Protein AF-A0A356X3V8-F1 (afdb_monomer_lite)

Sequence (80 aa):
MFDETDPIPRIVIGKSSTNYLKPVTSDFTSELIIPEKERLQQFREMFARFGKARITLKAQIKHKEELQAEFEGDYIAIKN

Secondary structure (DSSP, 8-state):
---TTSPPPEEEEEEEEEEESS---S--EEEEEPPPHHHHHHHHHHHHHHSEEEEEEEEEEEETTEEEEEEEEEEEEE--

Foldseek 3Di:
DQDPPFADWDKDWDDKDKFFPADDPDDKDKAKPDDDPVQVVVQVVCCVVPQKGKDKIKIFIDDPPDTGMIMIIIMMTHGD

Structure (mmCIF, N/CA/C/O backbone):
data_AF-A0A356X3V8-F1
#
_entry.id   AF-A0A356X3V8-F1
#
loop_
_atom_site.group_PDB
_atom_site.id
_atom_site.type_symbol
_atom_site.label_atom_id
_atom_site.label_alt_id
_atom_site.label_comp_id
_atom_site.label_asym_id
_atom_site.label_entity_id
_atom_site.label_seq_id
_atom_site.pdbx_PDB_ins_code
_atom_site.Cartn_x
_atom_site.Cartn_y
_atom_site.Cartn_z
_atom_site.occupancy
_atom_site.B_iso_or_equiv
_atom_site.auth_seq_id
_atom_site.auth_comp_id
_atom_site.auth_asym_id
_atom_site.auth_atom_id
_atom_site.pdbx_PDB_model_num
ATOM 1 N N . MET A 1 1 ? -3.601 -6.858 21.412 1.00 47.12 1 MET A N 1
ATOM 2 C CA . MET A 1 1 ? -3.739 -8.304 21.170 1.00 47.12 1 MET A CA 1
ATOM 3 C C . MET A 1 1 ? -5.134 -8.457 20.597 1.00 47.12 1 MET A C 1
ATOM 5 O O . MET A 1 1 ? -6.042 -7.956 21.242 1.00 47.12 1 MET A O 1
ATOM 9 N N . PHE A 1 2 ? -5.288 -8.909 19.351 1.00 52.84 2 PHE A N 1
ATOM 10 C CA . PHE A 1 2 ? -6.627 -9.197 18.820 1.00 52.84 2 PHE A CA 1
ATOM 11 C C . PHE A 1 2 ? -7.096 -10.460 19.536 1.00 52.84 2 PHE A C 1
ATOM 13 O O . PHE A 1 2 ? -6.328 -11.423 19.569 1.00 52.84 2 PHE A O 1
ATOM 20 N N . ASP A 1 3 ? -8.250 -10.405 20.194 1.00 57.81 3 ASP A N 1
ATOM 21 C CA . ASP A 1 3 ? -8.809 -11.590 20.840 1.00 57.81 3 ASP A CA 1
ATOM 22 C C . ASP A 1 3 ? -9.235 -12.570 19.740 1.00 57.81 3 ASP A C 1
ATOM 24 O O . ASP A 1 3 ? -9.672 -12.148 18.668 1.00 57.81 3 ASP A O 1
ATOM 28 N N . GLU A 1 4 ? -9.099 -13.873 19.967 1.00 61.12 4 GLU A N 1
ATOM 29 C CA . GLU A 1 4 ? -9.412 -14.903 18.959 1.00 61.12 4 GLU A CA 1
ATOM 30 C C . GLU A 1 4 ? -10.913 -14.901 18.585 1.00 61.12 4 GLU A C 1
ATOM 32 O O . GLU A 1 4 ? -11.327 -15.473 17.577 1.00 61.12 4 GLU A O 1
ATOM 37 N N . THR A 1 5 ? -11.723 -14.192 19.378 1.00 65.31 5 THR A N 1
ATOM 38 C CA . THR A 1 5 ? -13.158 -13.964 19.202 1.00 65.31 5 THR A CA 1
ATOM 39 C C . THR A 1 5 ? -13.520 -12.631 18.540 1.00 65.31 5 THR A C 1
ATOM 41 O O . THR A 1 5 ? -14.703 -12.400 18.282 1.00 65.31 5 THR A O 1
ATOM 44 N N . ASP A 1 6 ? -12.563 -11.728 18.287 1.00 69.50 6 ASP A N 1
ATOM 45 C CA . ASP A 1 6 ? -12.871 -10.443 17.652 1.00 69.50 6 ASP A CA 1
ATOM 46 C C . ASP A 1 6 ? -13.310 -10.665 16.193 1.00 69.50 6 ASP A C 1
ATOM 48 O O . ASP A 1 6 ? -12.614 -11.342 15.426 1.00 69.50 6 ASP A O 1
ATOM 52 N N . PRO A 1 7 ? -14.443 -10.084 15.755 1.00 77.62 7 PRO A N 1
ATOM 53 C CA . PRO A 1 7 ? -14.898 -10.244 14.384 1.00 77.62 7 PRO A CA 1
ATOM 54 C C . PRO A 1 7 ? -13.848 -9.692 13.414 1.00 77.62 7 PRO A C 1
ATOM 56 O O . PRO A 1 7 ? -13.422 -8.539 13.523 1.00 77.62 7 PRO A O 1
ATOM 59 N N . ILE A 1 8 ? -13.453 -10.517 12.438 1.00 87.75 8 ILE A N 1
ATOM 60 C CA . ILE A 1 8 ? -12.465 -10.146 11.418 1.00 87.75 8 ILE A CA 1
ATOM 61 C C . ILE A 1 8 ? -12.975 -8.902 10.679 1.00 87.75 8 ILE A C 1
ATOM 63 O O . ILE A 1 8 ? -14.028 -8.968 10.036 1.00 87.75 8 ILE A O 1
ATOM 67 N N . PRO A 1 9 ? -12.259 -7.766 10.736 1.00 91.88 9 PRO A N 1
ATOM 68 C CA . PRO A 1 9 ? -12.738 -6.543 10.123 1.00 91.88 9 PRO A CA 1
ATOM 69 C C . PRO A 1 9 ? -12.786 -6.669 8.606 1.00 91.88 9 PRO A C 1
ATOM 71 O O . PRO A 1 9 ? -11.878 -7.208 7.969 1.00 91.88 9 PRO A O 1
ATOM 74 N N . ARG A 1 10 ? -13.826 -6.094 8.006 1.00 95.69 10 ARG A N 1
ATOM 75 C CA . ARG A 1 10 ? -13.912 -5.963 6.557 1.00 95.69 10 ARG A CA 1
ATOM 76 C C . ARG A 1 10 ? -12.939 -4.881 6.094 1.00 95.69 10 ARG A C 1
ATOM 78 O O . ARG A 1 10 ? -13.027 -3.735 6.532 1.00 95.69 10 ARG A O 1
ATOM 85 N N . ILE A 1 11 ? -12.050 -5.228 5.167 1.00 96.62 11 ILE A N 1
ATOM 86 C CA . ILE A 1 11 ? -11.135 -4.283 4.519 1.00 96.62 11 ILE A CA 1
ATOM 87 C C . ILE A 1 11 ? -11.603 -4.057 3.084 1.00 96.62 11 ILE A C 1
ATOM 89 O O . ILE A 1 11 ? -11.831 -5.006 2.336 1.00 96.62 11 ILE A O 1
ATOM 93 N N . VAL A 1 12 ? -11.754 -2.794 2.698 1.00 96.88 12 VAL A N 1
ATOM 94 C CA . VAL A 1 12 ? -12.091 -2.387 1.329 1.00 96.88 12 VAL A CA 1
ATOM 95 C C . VAL A 1 12 ? -11.073 -1.376 0.823 1.00 96.88 12 VAL A C 1
ATOM 97 O O . VAL A 1 12 ? -10.513 -0.613 1.610 1.00 96.88 12 VAL A O 1
ATOM 100 N N . ILE A 1 13 ? -10.853 -1.340 -0.489 1.00 97.06 13 ILE A N 1
ATOM 101 C CA . ILE A 1 13 ? -10.121 -0.256 -1.145 1.00 97.06 13 ILE A CA 1
ATOM 102 C C . ILE A 1 13 ? -11.134 0.721 -1.744 1.00 97.06 13 ILE A C 1
ATOM 104 O O . ILE A 1 13 ? -12.049 0.315 -2.457 1.00 97.06 13 ILE A O 1
ATOM 108 N N . GLY A 1 14 ? -11.025 2.000 -1.387 1.00 93.19 14 GLY A N 1
ATOM 109 C CA . GLY A 1 14 ? -11.951 3.037 -1.851 1.00 93.19 14 GLY A CA 1
ATOM 110 C C . GLY A 1 14 ? -11.475 3.730 -3.124 1.00 93.19 14 GLY A C 1
ATOM 111 O O . GLY A 1 14 ? -12.256 3.960 -4.043 1.00 93.19 14 GLY A O 1
ATOM 112 N N . LYS A 1 15 ? -10.185 4.064 -3.175 1.00 95.88 15 LYS A N 1
ATOM 113 C CA . LYS A 1 15 ? -9.534 4.724 -4.307 1.00 95.88 15 LYS A CA 1
ATOM 114 C C . LYS A 1 15 ? -8.159 4.107 -4.507 1.00 95.88 15 LYS A C 1
ATOM 116 O O . LYS A 1 15 ? -7.482 3.789 -3.533 1.00 95.88 15 LYS A O 1
ATOM 121 N N . SER A 1 16 ? -7.740 3.990 -5.758 1.00 97.44 16 SER A N 1
ATOM 122 C CA . SER A 1 16 ? -6.361 3.673 -6.105 1.00 97.44 16 SER A CA 1
ATOM 123 C C . SER A 1 16 ? -5.922 4.430 -7.346 1.00 97.44 16 SER A C 1
ATOM 125 O O . SER A 1 16 ? -6.740 4.744 -8.212 1.00 97.44 16 SER A O 1
ATOM 127 N N . SER A 1 17 ? -4.627 4.686 -7.446 1.00 98.06 17 SER A N 1
ATOM 128 C CA . SER A 1 17 ? -3.985 5.231 -8.636 1.00 98.06 17 SER A CA 1
ATOM 129 C C . SER A 1 17 ? -2.648 4.550 -8.867 1.00 98.06 17 SER A C 1
ATOM 131 O O . SER A 1 17 ? -1.906 4.311 -7.916 1.00 98.06 17 SER A O 1
ATOM 133 N N . THR A 1 18 ? -2.330 4.309 -10.136 1.00 98.00 18 THR A N 1
ATOM 134 C CA . THR A 1 18 ? -1.016 3.829 -10.562 1.00 98.00 18 THR A CA 1
ATOM 135 C C . THR A 1 18 ? -0.397 4.860 -11.492 1.00 98.00 18 THR A C 1
ATOM 137 O O . THR A 1 18 ? -0.993 5.214 -12.508 1.00 98.00 18 THR A O 1
ATOM 140 N N . ASN A 1 19 ? 0.792 5.335 -11.144 1.00 98.00 19 ASN A N 1
ATOM 141 C CA . ASN A 1 19 ? 1.614 6.191 -11.981 1.00 98.00 19 ASN A CA 1
ATOM 142 C C . ASN A 1 19 ? 2.640 5.326 -12.724 1.00 98.00 19 ASN A C 1
ATOM 144 O O . ASN A 1 19 ? 3.564 4.801 -12.106 1.00 98.00 19 ASN A O 1
ATOM 148 N N . TYR A 1 20 ? 2.467 5.150 -14.034 1.00 96.88 20 TYR A N 1
ATOM 149 C CA . TYR A 1 20 ? 3.385 4.369 -14.866 1.00 96.88 20 TYR A CA 1
ATOM 150 C C . TYR A 1 20 ? 4.522 5.260 -15.369 1.00 96.88 20 TYR A C 1
ATOM 152 O O . TYR A 1 20 ? 4.300 6.177 -16.155 1.00 96.88 20 TYR A O 1
ATOM 160 N N . LEU A 1 21 ? 5.742 4.973 -14.922 1.00 97.06 21 LEU A N 1
ATOM 161 C CA . LEU A 1 21 ? 6.958 5.700 -15.294 1.00 97.06 21 LEU A CA 1
ATOM 162 C C . LEU A 1 21 ? 7.626 5.089 -16.531 1.00 97.06 21 LEU A C 1
ATOM 164 O O . LEU A 1 21 ? 8.218 5.800 -17.340 1.00 97.06 21 LEU A O 1
ATOM 168 N N . LYS A 1 22 ? 7.539 3.761 -16.670 1.00 95.69 22 LYS A N 1
ATOM 169 C CA . LYS A 1 22 ? 8.075 2.986 -17.795 1.00 95.69 22 LYS A CA 1
ATOM 170 C C . LYS A 1 22 ? 7.146 1.809 -18.124 1.00 95.69 22 LYS A C 1
ATOM 172 O O . LYS A 1 22 ? 6.409 1.356 -17.245 1.00 95.69 22 LYS A O 1
ATOM 177 N N . PRO A 1 23 ? 7.189 1.268 -19.354 1.00 95.25 23 PRO A N 1
ATOM 178 C CA . PRO A 1 23 ? 6.475 0.041 -19.690 1.00 95.25 23 PRO A CA 1
ATOM 179 C C . PRO A 1 23 ? 6.902 -1.139 -18.805 1.00 95.25 23 PRO A C 1
ATOM 181 O O . PRO A 1 23 ? 8.094 -1.370 -18.600 1.00 95.25 23 PRO A O 1
ATOM 184 N N . VAL A 1 24 ? 5.929 -1.917 -18.332 1.00 93.75 24 VAL A N 1
ATOM 185 C CA . VAL A 1 24 ? 6.157 -3.200 -17.651 1.00 93.75 24 VAL A CA 1
ATOM 186 C C . VAL A 1 24 ? 6.009 -4.305 -18.696 1.00 93.75 24 VAL A C 1
ATOM 188 O O . VAL A 1 24 ? 4.897 -4.646 -19.087 1.00 93.75 24 VAL A O 1
ATOM 191 N N . THR A 1 25 ? 7.126 -4.808 -19.221 1.00 94.62 25 THR A N 1
ATOM 192 C CA . THR A 1 25 ? 7.151 -5.725 -20.384 1.00 94.62 25 THR A CA 1
ATOM 193 C C . THR A 1 25 ? 7.539 -7.161 -20.038 1.00 94.62 25 THR A C 1
ATOM 195 O O . THR A 1 25 ? 7.647 -8.006 -20.922 1.00 94.62 25 THR A O 1
ATOM 198 N N . SER A 1 26 ? 7.773 -7.440 -18.761 1.00 93.06 26 SER A N 1
ATOM 199 C CA . SER A 1 26 ? 8.155 -8.749 -18.233 1.00 93.06 26 SER A CA 1
ATOM 200 C C . SER A 1 26 ? 7.692 -8.865 -16.780 1.00 93.06 26 SER A C 1
ATOM 202 O O . SER A 1 26 ? 7.086 -7.928 -16.251 1.00 93.06 26 SER A O 1
ATOM 204 N N . ASP A 1 27 ? 7.964 -10.005 -16.147 1.00 96.19 27 ASP A N 1
ATOM 205 C CA . AS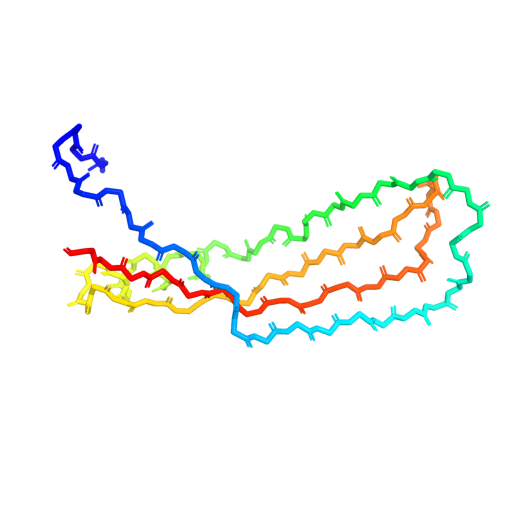P A 1 27 ? 7.642 -10.245 -14.740 1.00 96.19 27 ASP A CA 1
ATOM 206 C C . ASP A 1 27 ? 8.151 -9.116 -13.840 1.00 96.19 27 ASP A C 1
ATOM 208 O O . ASP A 1 27 ? 9.226 -8.555 -14.056 1.00 96.19 27 ASP A O 1
ATOM 212 N N . PHE A 1 28 ? 7.388 -8.789 -12.805 1.00 95.88 28 PHE A N 1
ATOM 213 C CA . PHE A 1 28 ? 7.699 -7.701 -11.887 1.00 95.88 28 PHE A CA 1
ATOM 214 C C . PHE A 1 28 ? 7.398 -8.106 -10.446 1.00 95.88 28 PHE A C 1
ATOM 216 O O . PHE A 1 28 ? 6.598 -9.006 -10.183 1.00 95.88 28 PHE A O 1
ATOM 223 N N . THR A 1 29 ? 8.015 -7.405 -9.503 1.00 97.19 29 THR A N 1
ATOM 224 C CA . THR A 1 29 ? 7.671 -7.448 -8.085 1.00 97.19 29 THR A CA 1
ATOM 225 C C . THR A 1 29 ? 6.944 -6.169 -7.692 1.00 97.19 29 THR A C 1
ATOM 227 O O . THR A 1 29 ? 7.113 -5.112 -8.305 1.00 97.19 29 THR A O 1
ATOM 230 N N . SER A 1 30 ? 6.104 -6.263 -6.663 1.00 96.69 30 SER A N 1
ATOM 231 C CA . SER A 1 30 ? 5.518 -5.096 -6.015 1.00 96.69 30 SER A CA 1
ATOM 232 C C . SER A 1 30 ? 5.882 -5.103 -4.541 1.00 96.69 30 SER A C 1
ATOM 234 O O . SER A 1 30 ? 5.683 -6.101 -3.850 1.00 96.69 30 SER A O 1
ATOM 236 N N . GLU A 1 31 ? 6.427 -3.990 -4.070 1.00 96.94 31 GLU A N 1
ATOM 237 C CA . GLU A 1 31 ? 6.919 -3.841 -2.706 1.00 96.94 31 GLU A CA 1
ATOM 238 C C . GLU A 1 31 ? 6.179 -2.701 -2.019 1.00 96.94 31 GLU A C 1
ATOM 240 O O . GLU A 1 31 ? 6.141 -1.580 -2.527 1.00 96.94 31 GLU A O 1
ATOM 245 N N . LEU A 1 32 ? 5.601 -2.977 -0.849 1.00 97.62 32 LEU A N 1
ATOM 246 C CA . LEU A 1 32 ? 5.007 -1.944 -0.009 1.00 97.62 32 LEU A CA 1
ATOM 247 C C . LEU A 1 32 ? 6.110 -1.018 0.517 1.00 97.62 32 LEU A C 1
ATOM 249 O O . LEU A 1 32 ? 7.070 -1.469 1.140 1.00 97.62 32 LEU A O 1
ATOM 253 N N . ILE A 1 33 ? 5.915 0.287 0.362 1.00 97.50 33 ILE A N 1
ATOM 254 C CA . ILE A 1 33 ? 6.662 1.274 1.133 1.00 97.50 33 ILE A CA 1
ATOM 255 C C . ILE A 1 33 ? 6.088 1.241 2.548 1.00 97.50 33 ILE A C 1
ATOM 257 O O . ILE A 1 33 ? 4.951 1.666 2.766 1.00 97.50 33 ILE A O 1
ATOM 261 N N . ILE A 1 34 ? 6.855 0.687 3.492 1.00 96.06 34 ILE A N 1
ATOM 262 C CA . ILE A 1 34 ? 6.434 0.537 4.890 1.00 96.06 34 ILE A CA 1
ATOM 263 C C . ILE A 1 34 ? 6.008 1.913 5.425 1.00 96.06 34 ILE A C 1
ATOM 265 O O . ILE A 1 34 ? 6.840 2.822 5.466 1.00 96.06 34 ILE A O 1
ATOM 269 N N . PRO A 1 35 ? 4.737 2.090 5.833 1.00 96.25 35 PRO A N 1
ATOM 270 C CA . PRO A 1 35 ? 4.292 3.356 6.391 1.00 96.25 35 PRO A CA 1
ATOM 271 C C . PRO A 1 35 ? 5.025 3.680 7.693 1.00 96.25 35 PRO A C 1
ATOM 273 O O . PRO A 1 35 ? 5.400 2.784 8.453 1.00 96.25 35 PRO A O 1
ATOM 276 N N . GLU A 1 36 ? 5.153 4.971 7.982 1.00 96.56 36 GLU A N 1
ATOM 277 C CA . GLU A 1 36 ? 5.701 5.458 9.247 1.00 96.56 36 GLU A CA 1
ATOM 278 C C . GLU A 1 36 ? 4.957 4.862 10.451 1.00 96.56 36 GLU A C 1
ATOM 280 O O . GLU A 1 36 ? 3.738 4.637 10.419 1.00 96.56 36 GLU A O 1
ATOM 285 N N . LYS A 1 37 ? 5.689 4.618 11.544 1.00 96.81 37 LYS A N 1
ATOM 286 C CA . LYS A 1 37 ? 5.135 3.984 12.750 1.00 96.81 37 LYS A CA 1
ATOM 287 C C . LYS A 1 37 ? 3.995 4.811 13.335 1.00 96.81 37 LYS A C 1
ATOM 289 O O . LYS A 1 37 ? 2.982 4.255 13.751 1.00 96.81 37 LYS A O 1
ATOM 294 N N . GLU A 1 38 ? 4.132 6.128 13.303 1.00 97.38 38 GLU A N 1
ATOM 295 C CA . GLU A 1 38 ? 3.159 7.110 13.767 1.00 97.38 38 GLU A CA 1
ATOM 296 C C . GLU A 1 38 ? 1.862 6.998 12.963 1.00 97.38 38 GLU A C 1
ATOM 298 O O . GLU A 1 38 ? 0.768 7.005 13.528 1.00 97.38 38 GLU A O 1
ATOM 303 N N . ARG A 1 39 ? 1.967 6.804 11.643 1.00 96.56 39 ARG A N 1
ATOM 304 C CA . ARG A 1 39 ? 0.807 6.629 10.766 1.00 96.56 39 ARG A CA 1
ATOM 305 C C . ARG A 1 39 ? 0.070 5.324 11.052 1.00 96.56 39 ARG A C 1
ATOM 307 O O . ARG A 1 39 ? -1.162 5.307 11.084 1.00 96.56 39 ARG A O 1
ATOM 314 N N . LEU A 1 40 ? 0.812 4.243 11.290 1.00 97.06 40 LEU A N 1
ATOM 315 C CA . LEU A 1 40 ? 0.241 2.957 11.699 1.00 97.06 40 LEU A CA 1
ATOM 316 C C . LEU A 1 40 ? -0.434 3.054 13.072 1.00 97.06 40 LEU A C 1
ATOM 318 O O . LEU A 1 40 ? -1.510 2.488 13.262 1.00 97.06 40 LEU A O 1
ATOM 322 N N . GLN A 1 41 ? 0.173 3.778 14.012 1.00 97.44 41 GLN A N 1
ATOM 323 C CA . GLN A 1 41 ? -0.377 3.989 15.347 1.00 97.44 41 GLN A CA 1
ATOM 324 C C . GLN A 1 41 ? -1.687 4.786 15.287 1.00 97.44 41 GLN A C 1
ATOM 326 O O . GLN A 1 41 ? -2.705 4.320 15.798 1.00 97.44 41 GLN A O 1
ATOM 331 N N . GLN A 1 42 ? -1.705 5.908 14.562 1.00 97.38 42 GLN A N 1
ATOM 332 C CA . GLN A 1 42 ? -2.919 6.698 14.326 1.00 97.38 42 GLN A CA 1
ATOM 333 C C . GLN A 1 42 ? -4.037 5.855 13.704 1.00 97.38 42 GLN A C 1
ATOM 335 O O . GLN A 1 42 ? -5.185 5.920 14.139 1.00 97.38 42 GLN A O 1
ATOM 340 N N . PHE A 1 43 ? -3.717 5.027 12.704 1.00 97.38 43 PHE A N 1
ATOM 341 C CA . PHE A 1 43 ? -4.695 4.125 12.097 1.00 97.38 43 PHE A CA 1
ATOM 342 C C . PHE A 1 43 ? -5.312 3.169 13.131 1.00 97.38 43 PHE A C 1
ATOM 344 O O . PHE A 1 43 ? -6.537 3.034 13.182 1.00 97.38 43 PHE A O 1
ATOM 351 N N . ARG A 1 44 ? -4.484 2.541 13.980 1.00 96.06 44 ARG A N 1
ATOM 352 C CA . ARG A 1 44 ? -4.950 1.626 15.037 1.00 96.06 44 ARG A CA 1
ATOM 353 C C . ARG A 1 44 ? -5.834 2.341 16.055 1.00 96.06 44 ARG A C 1
ATOM 355 O O . ARG A 1 44 ? -6.880 1.807 16.411 1.00 96.06 44 ARG A O 1
ATOM 362 N N . GLU A 1 45 ? -5.456 3.541 16.483 1.00 97.56 45 GLU A N 1
ATOM 363 C CA . GLU A 1 45 ? -6.230 4.350 17.434 1.00 97.56 45 GLU A CA 1
ATOM 364 C C . GLU A 1 45 ? -7.596 4.747 16.871 1.00 97.56 45 GLU A C 1
ATOM 366 O O . GLU A 1 45 ? -8.617 4.591 17.543 1.00 97.56 45 GLU A O 1
ATOM 371 N N . MET A 1 46 ? -7.640 5.201 15.615 1.00 97.56 46 MET A N 1
ATOM 372 C CA . MET A 1 46 ? -8.896 5.529 14.938 1.00 97.56 46 MET A CA 1
ATOM 373 C C . MET A 1 46 ? -9.787 4.302 14.773 1.00 97.56 46 MET A C 1
ATOM 375 O O . MET A 1 46 ? -10.986 4.371 15.044 1.00 97.56 46 MET A O 1
ATOM 379 N N . PHE A 1 47 ? -9.209 3.163 14.394 1.00 96.94 47 PHE A N 1
ATOM 380 C CA . PHE A 1 47 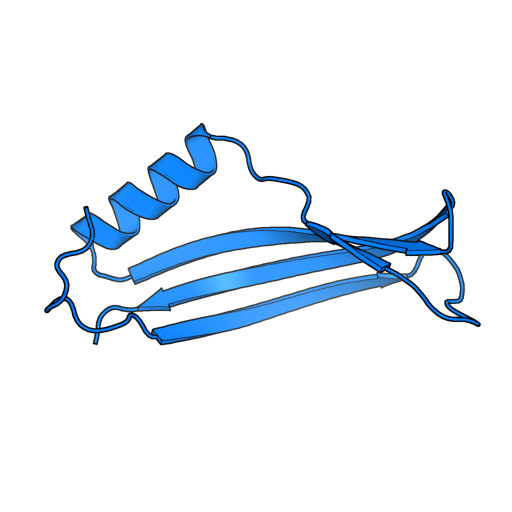? -9.968 1.930 14.233 1.00 96.94 47 PHE A CA 1
ATOM 381 C C . PHE A 1 47 ? -10.522 1.421 15.570 1.00 96.94 47 PHE A C 1
ATOM 383 O O . PHE A 1 47 ? -11.690 1.037 15.651 1.00 96.94 47 PHE A O 1
ATOM 390 N N . ALA A 1 48 ? -9.716 1.466 16.634 1.00 94.88 48 ALA A N 1
ATOM 391 C CA . ALA A 1 48 ? -10.142 1.085 17.975 1.00 94.88 48 ALA 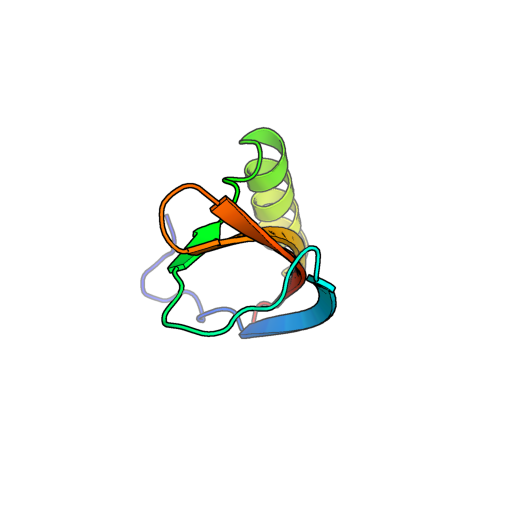A CA 1
ATOM 392 C C . ALA A 1 48 ? -11.290 1.975 18.472 1.00 94.88 48 ALA A C 1
ATOM 394 O O . ALA A 1 48 ? -12.297 1.449 18.949 1.00 94.88 48 ALA A O 1
ATOM 395 N N . ARG A 1 49 ? -11.163 3.299 18.293 1.00 96.38 49 ARG A N 1
ATOM 396 C CA . ARG A 1 49 ? -12.126 4.301 18.769 1.00 96.38 49 ARG A CA 1
ATOM 397 C C . ARG A 1 49 ? -13.443 4.307 17.997 1.00 96.38 49 ARG A C 1
ATOM 399 O O . ARG A 1 49 ? -14.494 4.445 18.610 1.00 96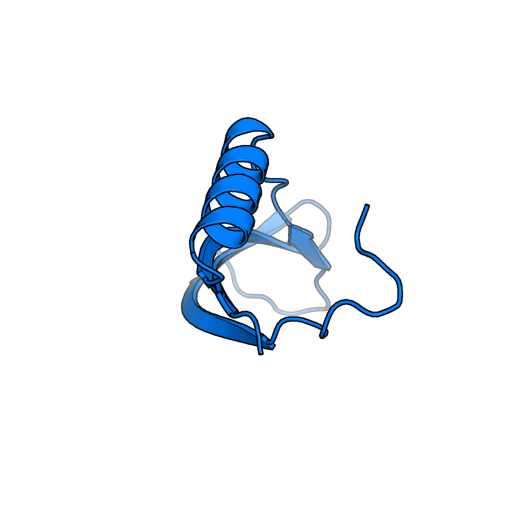.38 49 ARG A O 1
ATOM 406 N N . PHE A 1 50 ? -13.392 4.206 16.671 1.00 96.56 50 PHE A N 1
ATOM 407 C CA . PHE A 1 50 ? -14.562 4.438 15.813 1.00 96.56 50 PHE A CA 1
ATOM 408 C C . PHE A 1 50 ? -15.075 3.184 15.108 1.00 96.56 50 PHE A C 1
ATOM 410 O O . PHE A 1 50 ? -16.095 3.240 14.429 1.00 96.56 50 PHE A O 1
ATOM 417 N N . GLY A 1 51 ? -14.353 2.065 15.195 1.00 96.06 51 GLY A N 1
ATOM 418 C CA . GLY A 1 51 ? -14.659 0.864 14.419 1.00 96.06 51 GLY A CA 1
ATOM 419 C C . GLY A 1 51 ? -14.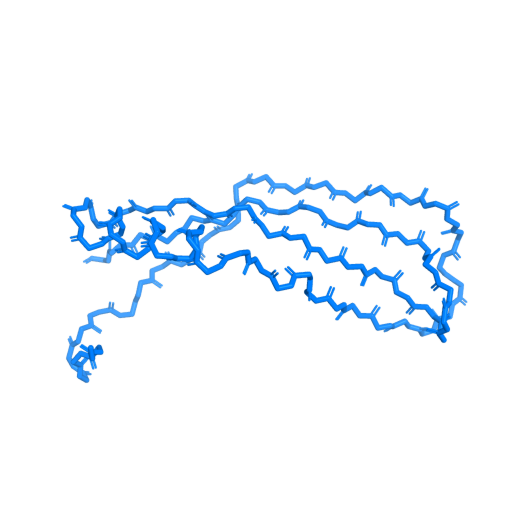460 1.031 12.912 1.00 96.06 51 GLY A C 1
ATOM 420 O O . GLY A 1 51 ? -14.797 0.136 12.146 1.00 96.06 51 GLY A O 1
ATOM 421 N N . LYS A 1 52 ? -13.906 2.162 12.467 1.00 96.12 52 LYS A N 1
ATOM 422 C CA . LYS A 1 52 ? -13.592 2.446 11.071 1.00 96.12 52 LYS A CA 1
ATOM 423 C C . LYS A 1 52 ? -12.361 3.333 10.989 1.00 96.12 52 LYS A C 1
ATOM 425 O O . LYS A 1 52 ? -12.281 4.341 11.685 1.00 96.12 52 LYS A O 1
ATOM 430 N N . ALA A 1 53 ? -11.423 2.993 10.113 1.00 97.62 53 ALA A N 1
ATOM 431 C CA . ALA A 1 53 ? -10.251 3.824 9.855 1.00 97.62 53 ALA A CA 1
ATOM 432 C C . ALA A 1 53 ? -9.773 3.674 8.416 1.00 97.62 53 ALA A C 1
ATOM 434 O O . ALA A 1 53 ? -9.979 2.635 7.791 1.00 97.62 53 ALA A O 1
ATOM 435 N N . ARG A 1 54 ? -9.120 4.721 7.907 1.00 97.25 54 ARG A N 1
ATOM 436 C CA . ARG A 1 54 ? -8.498 4.745 6.583 1.00 97.25 54 ARG A CA 1
ATOM 437 C C . ARG A 1 54 ? -6.983 4.811 6.714 1.00 97.25 54 ARG A C 1
ATOM 439 O O . ARG A 1 54 ? -6.474 5.549 7.554 1.00 97.25 54 ARG A O 1
ATOM 446 N N . ILE A 1 55 ? -6.285 4.101 5.838 1.00 97.56 55 ILE A N 1
ATOM 447 C CA . ILE A 1 55 ? -4.844 4.222 5.637 1.00 97.56 55 ILE A CA 1
ATOM 448 C C . ILE A 1 55 ? -4.533 4.254 4.144 1.00 97.56 55 ILE A C 1
ATOM 450 O O . ILE A 1 55 ? -5.085 3.483 3.361 1.00 97.56 55 ILE A O 1
ATOM 454 N N . THR A 1 56 ? -3.652 5.167 3.757 1.00 97.50 56 THR A N 1
ATOM 455 C CA . THR A 1 56 ? -3.109 5.232 2.402 1.00 97.50 56 THR A CA 1
ATOM 456 C C . THR A 1 56 ? -1.819 4.426 2.378 1.00 97.50 56 THR A C 1
ATOM 458 O O . THR A 1 56 ? -0.918 4.685 3.177 1.00 97.50 56 THR A O 1
ATOM 461 N N . LEU A 1 57 ? -1.750 3.435 1.496 1.00 98.00 57 LEU A N 1
ATOM 462 C CA . LEU A 1 57 ? -0.592 2.573 1.301 1.00 98.00 57 LEU A CA 1
ATOM 463 C C . LEU A 1 57 ? 0.016 2.846 -0.068 1.00 98.00 57 LEU A C 1
ATOM 465 O O . LEU A 1 57 ? -0.706 3.034 -1.047 1.00 98.00 57 LEU A O 1
ATOM 469 N N . LYS A 1 58 ? 1.346 2.854 -0.121 1.00 98.38 58 LYS A N 1
ATOM 470 C CA . LYS A 1 58 ? 2.105 3.059 -1.351 1.00 98.38 58 LYS A CA 1
ATOM 471 C C . LYS A 1 58 ? 2.916 1.821 -1.657 1.00 98.38 58 LYS A C 1
ATOM 473 O O . LYS A 1 58 ? 3.484 1.227 -0.744 1.00 98.38 58 LYS A O 1
ATOM 478 N N . ALA A 1 59 ? 2.981 1.451 -2.923 1.00 98.25 59 ALA A N 1
ATOM 479 C CA . ALA A 1 59 ? 3.813 0.355 -3.377 1.00 98.25 59 ALA A CA 1
ATOM 480 C C . ALA A 1 59 ? 4.615 0.760 -4.609 1.00 98.25 59 ALA A C 1
ATOM 482 O O . ALA A 1 59 ? 4.177 1.574 -5.422 1.00 98.25 59 ALA A O 1
ATOM 483 N N . GLN A 1 60 ? 5.796 0.179 -4.738 1.00 98.31 60 GLN A N 1
ATOM 484 C CA . GLN A 1 60 ? 6.652 0.328 -5.903 1.00 98.31 60 GLN A CA 1
ATOM 485 C C . GLN A 1 60 ? 6.562 -0.936 -6.741 1.00 98.31 60 GLN A C 1
ATOM 487 O O . GLN A 1 60 ? 6.647 -2.036 -6.201 1.00 98.31 60 GLN A O 1
ATOM 492 N N . ILE A 1 61 ? 6.383 -0.775 -8.048 1.00 97.94 61 ILE A N 1
ATOM 493 C CA . ILE A 1 61 ? 6.429 -1.857 -9.026 1.00 97.94 61 ILE A CA 1
ATOM 494 C C . ILE A 1 61 ? 7.806 -1.824 -9.676 1.00 97.94 61 ILE A C 1
ATOM 496 O O . ILE A 1 61 ? 8.180 -0.809 -10.276 1.00 97.94 61 ILE A O 1
ATOM 500 N N . LYS A 1 62 ? 8.548 -2.921 -9.515 1.00 96.12 62 LYS A N 1
ATOM 501 C CA . LYS A 1 62 ? 9.943 -3.048 -9.927 1.00 96.12 62 LYS A CA 1
ATOM 502 C C . LYS A 1 62 ? 10.160 -4.278 -10.804 1.00 96.12 62 LYS A C 1
ATOM 504 O O . LYS A 1 62 ? 9.579 -5.335 -10.579 1.00 96.12 62 LYS A O 1
ATOM 509 N N . HIS A 1 63 ? 11.071 -4.165 -11.755 1.00 93.88 63 HIS A N 1
ATOM 510 C CA . HIS A 1 63 ? 11.693 -5.275 -12.463 1.00 93.88 63 HIS A CA 1
ATOM 511 C C . HIS A 1 63 ? 13.192 -5.122 -12.251 1.00 93.88 63 HIS A C 1
ATOM 513 O O . HIS A 1 63 ? 13.787 -4.134 -12.692 1.00 93.88 63 HIS A O 1
ATOM 519 N N . LYS A 1 64 ? 13.791 -6.089 -11.547 1.00 87.31 64 LYS A N 1
ATOM 520 C CA . LYS A 1 64 ? 15.148 -5.968 -10.990 1.00 87.31 64 LYS A CA 1
ATOM 521 C C . LYS A 1 64 ? 15.226 -4.728 -10.083 1.00 87.31 64 LYS A C 1
ATOM 523 O O . LYS A 1 64 ? 14.366 -4.554 -9.228 1.00 87.31 64 LYS A O 1
ATOM 528 N N . GLU A 1 65 ? 16.225 -3.869 -10.264 1.00 86.44 65 GLU A N 1
ATOM 529 C CA . GLU A 1 65 ? 16.417 -2.648 -9.466 1.00 86.44 65 GLU A CA 1
ATOM 530 C C . GLU A 1 65 ? 15.766 -1.403 -10.089 1.00 86.44 65 GLU A C 1
ATOM 532 O O . GLU A 1 65 ? 15.894 -0.297 -9.567 1.00 86.44 65 GLU A O 1
ATOM 537 N N . GLU A 1 66 ? 15.048 -1.559 -11.204 1.00 93.94 66 GLU A N 1
ATOM 538 C CA . GLU A 1 66 ? 14.394 -0.440 -11.871 1.00 93.94 66 GLU A CA 1
ATOM 539 C C . GLU A 1 66 ? 12.945 -0.281 -11.423 1.00 93.94 66 GLU A C 1
ATOM 541 O O . GLU A 1 66 ? 12.196 -1.253 -11.391 1.00 93.94 66 GLU A O 1
ATOM 546 N N . LEU A 1 67 ? 12.544 0.963 -11.152 1.00 96.62 67 LEU A N 1
ATOM 547 C CA . LEU A 1 67 ? 11.163 1.354 -10.879 1.00 96.62 67 LEU A CA 1
ATOM 548 C C . LEU A 1 67 ? 10.403 1.588 -12.195 1.00 96.62 67 LEU A C 1
ATOM 550 O O . LEU A 1 67 ? 10.780 2.462 -12.981 1.00 96.62 67 LEU A O 1
ATOM 554 N N . GLN A 1 68 ? 9.320 0.843 -12.426 1.00 97.88 68 GLN A N 1
ATOM 555 C CA . GLN A 1 68 ? 8.453 1.016 -13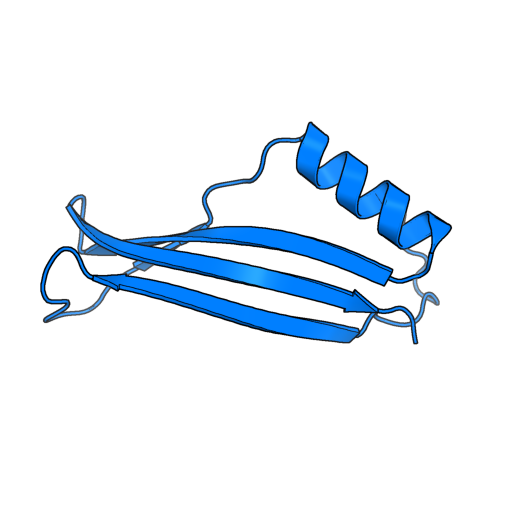.602 1.00 97.88 68 GLN A CA 1
ATOM 556 C C . GLN A 1 68 ? 7.156 1.741 -13.267 1.00 97.88 68 GLN A C 1
ATOM 558 O O . GLN A 1 68 ? 6.642 2.465 -14.118 1.00 97.88 68 GLN A O 1
ATOM 563 N N . ALA A 1 69 ? 6.617 1.567 -12.061 1.00 98.06 69 ALA A N 1
ATOM 564 C CA . ALA A 1 69 ? 5.402 2.259 -11.652 1.00 98.06 69 ALA A CA 1
ATOM 565 C C . ALA A 1 69 ? 5.314 2.447 -10.135 1.00 98.06 69 ALA A C 1
ATOM 567 O O . ALA A 1 69 ? 5.921 1.716 -9.353 1.00 98.06 69 ALA A O 1
ATOM 568 N N . GLU A 1 70 ? 4.505 3.416 -9.731 1.00 98.44 70 GLU A N 1
ATOM 569 C CA . GLU A 1 70 ? 4.158 3.683 -8.340 1.00 98.44 70 GLU A CA 1
ATOM 570 C C . GLU A 1 70 ? 2.656 3.502 -8.161 1.00 98.44 70 GLU A C 1
ATOM 572 O O . GLU A 1 70 ? 1.857 4.039 -8.925 1.00 98.44 70 GLU A O 1
ATOM 577 N N . PHE A 1 71 ? 2.267 2.744 -7.148 1.00 98.38 71 PHE A N 1
ATOM 578 C CA . PHE A 1 71 ? 0.880 2.535 -6.769 1.00 98.38 71 PHE A CA 1
ATOM 579 C C . PHE A 1 71 ? 0.585 3.269 -5.465 1.00 98.38 71 PHE A C 1
ATOM 581 O O . PHE A 1 71 ? 1.373 3.220 -4.521 1.00 98.38 71 PHE A O 1
ATOM 588 N N . GLU A 1 72 ? -0.585 3.891 -5.389 1.00 98.38 72 GLU A N 1
ATOM 589 C CA . GLU A 1 72 ? -1.137 4.461 -4.166 1.00 98.38 72 GLU A CA 1
ATOM 590 C C . GLU A 1 72 ? -2.588 4.005 -4.010 1.00 98.38 72 GLU A C 1
ATOM 592 O O . GLU A 1 72 ? -3.392 4.134 -4.935 1.00 98.38 72 GLU A O 1
ATOM 597 N N . GLY A 1 73 ? -2.921 3.457 -2.841 1.00 98.12 73 GLY A N 1
ATOM 598 C CA . GLY A 1 73 ? -4.238 2.908 -2.537 1.00 98.12 73 GLY A CA 1
ATOM 599 C C . GLY A 1 73 ? -4.752 3.351 -1.175 1.00 98.12 73 GLY A C 1
ATOM 600 O O . GLY A 1 73 ? -4.038 3.305 -0.176 1.00 98.12 73 GLY A O 1
ATOM 601 N N . ASP A 1 74 ? -6.019 3.745 -1.128 1.00 97.94 74 ASP A N 1
ATOM 602 C CA . ASP A 1 74 ? -6.736 4.109 0.087 1.00 97.94 74 ASP A CA 1
ATOM 603 C C . ASP A 1 74 ? -7.555 2.933 0.608 1.00 97.94 74 ASP A C 1
ATOM 605 O O . ASP A 1 74 ? -8.627 2.616 0.082 1.00 97.94 74 ASP A O 1
ATOM 609 N N . TYR A 1 75 ? -7.069 2.321 1.681 1.00 97.75 75 TYR A N 1
ATOM 610 C CA . TYR A 1 75 ? -7.700 1.185 2.337 1.00 97.75 75 TYR A CA 1
ATOM 611 C C . TYR A 1 75 ? -8.512 1.639 3.539 1.00 97.75 75 TYR A C 1
ATOM 613 O O . TYR A 1 75 ? -8.098 2.521 4.291 1.00 97.75 75 TYR A O 1
ATOM 621 N N . ILE A 1 76 ? -9.673 1.023 3.735 1.00 97.62 76 ILE A N 1
ATOM 622 C CA . ILE A 1 76 ? -10.591 1.309 4.832 1.00 97.62 76 ILE A CA 1
ATOM 623 C C . ILE A 1 76 ? -10.898 -0.005 5.544 1.00 97.62 76 ILE A C 1
ATOM 625 O O . ILE A 1 76 ? -11.415 -0.932 4.925 1.00 97.62 76 ILE A O 1
ATOM 629 N N . ALA A 1 77 ? -10.602 -0.066 6.840 1.00 97.06 77 ALA A N 1
ATOM 630 C CA . ALA A 1 77 ? -11.028 -1.153 7.716 1.00 97.06 77 ALA A CA 1
ATOM 631 C C . ALA A 1 77 ? -12.331 -0.763 8.420 1.00 97.06 77 ALA A C 1
ATOM 633 O O . ALA A 1 77 ? -12.465 0.381 8.860 1.00 97.06 77 ALA A O 1
ATOM 634 N N . ILE A 1 78 ? -13.275 -1.699 8.521 1.00 96.38 78 ILE A N 1
ATOM 635 C CA . ILE A 1 78 ? -14.600 -1.522 9.124 1.00 96.38 78 ILE A CA 1
ATOM 636 C C . ILE A 1 78 ? -14.861 -2.726 10.042 1.00 96.38 78 ILE A C 1
ATOM 638 O O . ILE A 1 78 ? -14.743 -3.868 9.597 1.00 96.38 78 ILE A O 1
ATOM 642 N N . LYS A 1 79 ? -15.171 -2.483 11.322 1.00 94.00 79 LYS A N 1
ATOM 643 C CA . LYS A 1 79 ? -15.653 -3.517 12.250 1.00 94.00 79 LYS A CA 1
ATOM 644 C C . LYS A 1 79 ? -17.002 -4.036 11.751 1.00 94.00 79 LYS A C 1
ATOM 646 O O . LYS A 1 79 ? -17.817 -3.236 11.289 1.00 94.00 79 LYS A O 1
ATOM 651 N N . ASN A 1 80 ? -17.203 -5.347 11.832 1.00 81.06 80 ASN A N 1
ATOM 652 C CA . ASN A 1 80 ? -18.509 -5.956 11.575 1.00 81.06 80 ASN A CA 1
ATOM 653 C C . ASN A 1 80 ? -19.425 -5.804 12.787 1.00 81.06 80 ASN A C 1
ATOM 655 O O . ASN A 1 80 ? -18.885 -5.753 13.917 1.00 81.06 80 ASN A O 1
#

Radius of gyration: 15.67 Å; chains: 1; bounding box: 35×22×42 Å

pLDDT: mean 93.07, std 10.52, range [47.12, 98.44]